Protein AF-A0A9D8JSX9-F1 (afdb_monomer)

Solvent-accessible surface area (backbone atoms only — not comparable to full-atom values): 6712 Å² total; per-residue (Å²): 133,57,77,68,58,56,52,52,52,51,54,50,52,52,52,51,51,53,53,50,45,54,71,74,67,62,65,82,77,79,77,83,77,74,74,68,56,70,78,40,79,50,54,94,74,78,43,66,44,26,52,59,56,54,50,50,51,52,51,49,52,50,52,52,49,51,54,48,68,38,55,77,72,73,56,98,63,78,84,48,71,64,39,44,52,52,52,51,51,53,50,50,52,46,54,50,32,23,71,75,60,34,78,91,43,15,71,75,50,58,98,110

Radius of gyration: 27.12 Å; Cα contacts (8 Å, |Δi|>4): 52; chains: 1; bounding box: 66×26×71 Å

Secondary structure (DSSP, 8-state):
--HHHHHHHHHHHHHHHHHHHHHHH---------PPPEEEEEETTTEEEEHHHHHHHHHHHHHHHHHHHHHTT--SS--SHHHHHHHHHHHHHHHHHHHHH-TTTGGGSTT-

Mean predicted aligned error: 13.58 Å

Foldseek 3Di:
DDPVVVVVVVVVVVVVCVVVCCVPVPDPPPPPPDDFDFPDPQPVHPDTDGPVNVVVVVVVVVVVVLVCVLPVDDDPDPPDPSVVVVVVVVVVQLVVLCVVVNPVCSVVPPPD

Sequence (112 aa):
MSSKQKIWLFVLLAVVATVLGRLFLNSPIAHVQLAAETVGNQIFGKWDITNSLIAAWCTMGLVLLIAFLAVRRMKLVPTSRLYGLVESLIGWLRDLAESMAGVKWGHTFLPL

pLDDT: mean 83.43, std 9.64, range [59.34, 97.44]

Structure (mmCIF, N/CA/C/O backbone):
data_AF-A0A9D8JSX9-F1
#
_entry.id   AF-A0A9D8JSX9-F1
#
loop_
_atom_site.group_PDB
_atom_site.id
_atom_site.type_symbol
_atom_site.label_atom_id
_atom_site.label_alt_id
_atom_site.label_comp_id
_atom_site.label_asym_id
_atom_site.label_entity_id
_atom_site.label_seq_id
_atom_site.pdbx_PDB_ins_code
_atom_site.Cartn_x
_atom_site.Cartn_y
_atom_site.Cartn_z
_atom_site.occupancy
_atom_site.B_iso_or_equiv
_atom_site.auth_seq_id
_atom_site.auth_comp_id
_atom_site.auth_asym_id
_atom_site.auth_atom_id
_atom_site.pdbx_PDB_model_num
ATOM 1 N N . MET A 1 1 ? -36.073 12.865 -47.237 1.00 59.47 1 MET A N 1
ATOM 2 C CA . MET A 1 1 ? -35.240 11.761 -46.709 1.00 59.47 1 MET A CA 1
ATOM 3 C C . MET A 1 1 ? -35.977 11.113 -45.546 1.00 59.47 1 MET A C 1
ATOM 5 O O . MET A 1 1 ? -36.326 11.820 -44.604 1.00 59.47 1 MET A O 1
ATOM 9 N N . SER A 1 2 ? -36.301 9.824 -45.663 1.00 74.88 2 SER A N 1
ATOM 10 C CA . SER A 1 2 ? -37.093 9.067 -44.679 1.00 74.88 2 SER A CA 1
ATOM 11 C C . SER A 1 2 ? -36.394 9.045 -43.315 1.00 74.88 2 SER A C 1
ATOM 13 O O . SER A 1 2 ? -35.166 8.983 -43.261 1.00 74.88 2 SER A O 1
ATOM 15 N N . SER A 1 3 ? -37.142 9.077 -42.206 1.00 73.56 3 SER A N 1
ATOM 16 C CA . SER A 1 3 ? -36.585 9.073 -40.839 1.00 73.56 3 SER A CA 1
ATOM 17 C C . SER A 1 3 ? -35.606 7.918 -40.596 1.00 73.56 3 SER A C 1
ATOM 19 O O . SER A 1 3 ? -34.626 8.084 -39.877 1.00 73.56 3 SER A O 1
ATOM 21 N N . LYS A 1 4 ? -35.794 6.782 -41.282 1.00 79.06 4 LYS A N 1
ATOM 22 C CA . LYS A 1 4 ? -34.871 5.638 -41.237 1.00 79.06 4 LYS A CA 1
ATOM 23 C C . LYS A 1 4 ? -33.506 5.949 -41.868 1.00 79.06 4 LYS A C 1
ATOM 25 O O . LYS A 1 4 ? -32.485 5.522 -41.348 1.00 79.06 4 LYS A O 1
ATOM 30 N N . GLN A 1 5 ? -33.462 6.736 -42.945 1.00 84.00 5 GLN A N 1
ATOM 31 C CA . GLN A 1 5 ? -32.216 7.107 -43.634 1.00 84.00 5 GLN A CA 1
ATOM 32 C C . GLN A 1 5 ? -31.354 8.066 -42.799 1.00 84.00 5 GLN A C 1
ATOM 34 O O . GLN A 1 5 ? -30.132 7.968 -42.823 1.00 84.00 5 GLN A O 1
ATOM 39 N N . LYS A 1 6 ? -31.978 8.956 -42.015 1.00 83.75 6 LYS A N 1
ATOM 40 C CA . LYS A 1 6 ? -31.258 9.857 -41.098 1.00 83.75 6 LYS A CA 1
ATOM 41 C C . LYS A 1 6 ? -30.570 9.090 -39.964 1.00 83.75 6 LYS A C 1
ATOM 43 O O . LYS A 1 6 ? -29.439 9.412 -39.621 1.00 83.75 6 LYS A O 1
ATOM 48 N N . ILE A 1 7 ? -31.226 8.054 -39.435 1.00 87.31 7 ILE A N 1
ATOM 49 C CA . ILE A 1 7 ? -30.663 7.187 -38.388 1.00 87.31 7 ILE A CA 1
ATOM 50 C C . ILE A 1 7 ? -29.433 6.443 -38.921 1.00 87.31 7 ILE A C 1
ATOM 52 O O . ILE A 1 7 ? -28.383 6.471 -38.288 1.00 87.31 7 ILE A O 1
ATOM 56 N N . TRP A 1 8 ? -29.520 5.855 -40.117 1.00 91.44 8 TRP A N 1
ATOM 57 C CA . TRP A 1 8 ? -28.384 5.154 -40.729 1.00 91.44 8 TRP A CA 1
ATOM 58 C C . TRP A 1 8 ? -27.199 6.070 -41.042 1.00 91.44 8 TRP A C 1
ATOM 60 O O . TRP A 1 8 ? -26.057 5.677 -40.821 1.00 91.44 8 TRP A O 1
ATOM 70 N N . LEU A 1 9 ? -27.452 7.304 -41.487 1.00 90.50 9 LEU A N 1
ATOM 71 C CA . LEU A 1 9 ? -26.391 8.293 -41.693 1.00 90.50 9 LEU A CA 1
ATOM 72 C C . LEU A 1 9 ? -25.695 8.677 -40.385 1.00 90.50 9 LEU A C 1
ATOM 74 O O . LEU A 1 9 ? -24.475 8.812 -40.364 1.00 90.50 9 LEU A O 1
ATOM 78 N N . PHE A 1 10 ? -26.447 8.810 -39.291 1.00 91.19 10 PHE A N 1
ATOM 79 C CA . PHE A 1 10 ? -25.875 9.130 -37.985 1.00 91.19 10 PHE A CA 1
ATOM 80 C C . PHE A 1 10 ? -25.018 7.981 -37.439 1.00 91.19 10 PHE A C 1
ATOM 82 O O . PHE A 1 10 ? -23.921 8.210 -36.936 1.00 91.19 10 PHE A O 1
ATOM 89 N N . VAL A 1 11 ? -25.482 6.738 -37.602 1.00 91.69 11 VAL A N 1
ATOM 90 C CA . VAL A 1 11 ? -24.717 5.535 -37.237 1.00 91.69 11 VAL A CA 1
ATOM 91 C C . VAL A 1 11 ? -23.426 5.450 -38.049 1.00 91.69 11 VAL A C 1
ATOM 93 O O . VAL A 1 11 ? -22.359 5.228 -37.484 1.00 91.69 11 VAL A O 1
ATOM 96 N N . LEU A 1 12 ? -23.496 5.685 -39.360 1.00 93.44 12 LEU A N 1
ATOM 97 C CA . LEU A 1 12 ? -22.324 5.642 -40.231 1.00 93.44 12 LEU A CA 1
ATOM 98 C C . LEU A 1 12 ? -21.314 6.736 -39.862 1.00 93.44 12 LEU A C 1
ATOM 100 O O . LEU A 1 12 ? -20.120 6.463 -39.771 1.00 93.44 12 LEU A O 1
ATOM 104 N N . LEU A 1 13 ? -21.788 7.944 -39.556 1.00 92.56 13 LEU A N 1
ATOM 105 C CA . LEU A 1 13 ? -20.944 9.045 -39.096 1.00 92.56 13 LEU A CA 1
ATOM 106 C C . LEU A 1 13 ? -20.278 8.740 -37.744 1.00 92.56 13 LEU A C 1
ATOM 108 O O . LEU A 1 13 ? -19.090 9.009 -37.582 1.00 92.56 13 LEU A O 1
ATOM 112 N N . ALA A 1 14 ? -20.994 8.118 -36.803 1.00 89.19 14 ALA A N 1
ATOM 113 C CA . ALA A 1 14 ? -20.429 7.689 -35.523 1.00 89.19 14 ALA A CA 1
ATOM 114 C C . ALA A 1 14 ? -19.358 6.593 -35.694 1.00 89.19 14 ALA A C 1
ATOM 116 O O . ALA A 1 14 ? -18.305 6.635 -35.053 1.00 89.19 14 ALA A O 1
ATOM 117 N N . VAL A 1 15 ? -19.578 5.632 -36.597 1.00 92.88 15 VAL A N 1
ATOM 118 C CA . VAL A 1 15 ? -18.590 4.585 -36.912 1.00 92.88 15 VAL A CA 1
ATOM 119 C C . VAL A 1 15 ? -17.347 5.197 -37.558 1.00 92.88 15 VAL A C 1
ATOM 121 O O . VAL A 1 15 ? -16.231 4.917 -37.133 1.00 92.88 15 VAL A O 1
ATOM 124 N N . VAL A 1 16 ? -17.514 6.104 -38.521 1.00 91.75 16 VAL A N 1
ATOM 125 C CA . VAL A 1 16 ? -16.382 6.792 -39.160 1.00 91.75 16 VAL A CA 1
ATOM 126 C C . VAL A 1 16 ? -15.607 7.639 -38.146 1.00 91.75 16 VAL A C 1
ATOM 128 O O . VAL 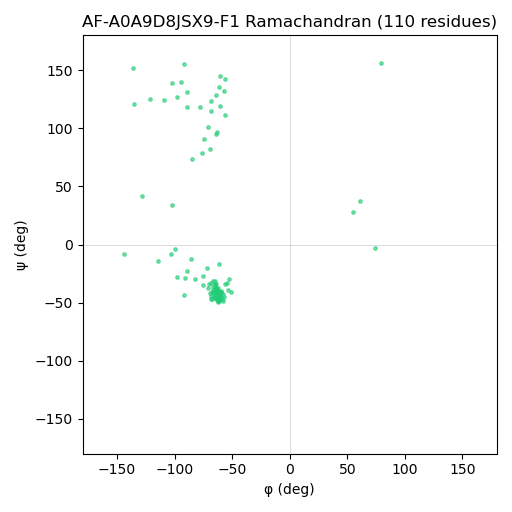A 1 16 ? -14.379 7.577 -38.116 1.00 91.75 16 VAL A O 1
ATOM 131 N N . ALA A 1 17 ? -16.298 8.361 -37.261 1.00 88.38 17 ALA A N 1
ATOM 132 C CA . ALA A 1 17 ? -15.666 9.165 -36.217 1.00 88.38 17 ALA A CA 1
ATOM 133 C C . ALA A 1 17 ? -14.856 8.314 -35.222 1.00 88.38 17 ALA A C 1
ATOM 135 O O . ALA A 1 17 ? -13.755 8.701 -34.838 1.00 88.38 17 ALA A O 1
ATOM 136 N N . THR A 1 18 ? -15.354 7.136 -34.832 1.00 84.69 18 THR A N 1
ATOM 137 C CA . THR A 1 18 ? -14.628 6.234 -33.917 1.00 84.69 18 THR A CA 1
ATOM 138 C C . THR A 1 18 ? -13.414 5.577 -34.575 1.00 84.69 18 THR A C 1
ATOM 140 O O . THR A 1 18 ? -12.370 5.452 -33.934 1.00 84.69 18 THR A O 1
ATOM 143 N N . VAL A 1 19 ? -13.508 5.203 -35.853 1.00 87.69 19 VAL A N 1
ATOM 144 C CA . VAL A 1 19 ? -12.382 4.638 -36.614 1.00 87.69 19 VAL A CA 1
ATOM 145 C C . VAL A 1 19 ? -11.303 5.696 -36.853 1.00 87.69 19 VAL A C 1
ATOM 147 O O . VAL A 1 19 ? -10.134 5.444 -36.572 1.00 87.69 19 VAL A O 1
ATOM 150 N N . LEU A 1 20 ? -11.684 6.900 -37.289 1.00 86.75 20 LEU A N 1
ATOM 151 C CA . LEU A 1 20 ? -10.748 8.014 -37.468 1.00 86.75 20 LEU A CA 1
ATOM 152 C C . LEU A 1 20 ? -10.125 8.449 -36.138 1.00 86.75 20 LEU A C 1
ATOM 154 O O . LEU A 1 20 ? -8.916 8.652 -36.068 1.00 86.75 20 LEU A O 1
ATOM 158 N N . GLY A 1 21 ? -10.916 8.513 -35.064 1.00 84.56 21 GLY A N 1
ATOM 159 C CA . GLY A 1 21 ? -10.414 8.806 -33.723 1.00 84.56 21 GLY A CA 1
ATOM 160 C C . GLY A 1 21 ? -9.348 7.805 -33.279 1.00 84.56 21 GLY A C 1
ATOM 161 O O . GLY A 1 21 ? -8.302 8.207 -32.786 1.00 84.56 21 GLY A O 1
ATOM 162 N N . ARG A 1 22 ? -9.547 6.506 -33.532 1.00 81.56 22 ARG A N 1
ATOM 163 C CA . ARG A 1 22 ? -8.530 5.483 -33.236 1.00 81.56 22 ARG A CA 1
ATOM 164 C C . ARG A 1 22 ? -7.276 5.601 -34.102 1.00 81.56 22 ARG A C 1
ATOM 166 O O . ARG A 1 22 ? -6.204 5.266 -33.622 1.00 81.56 22 ARG A O 1
ATOM 173 N N . LEU A 1 23 ? -7.383 6.060 -35.345 1.00 80.62 23 LEU A N 1
ATOM 174 C CA . LEU A 1 23 ? -6.221 6.205 -36.229 1.00 80.62 23 LEU A CA 1
ATOM 175 C C . LEU A 1 23 ? -5.350 7.417 -35.866 1.00 80.62 23 LEU A C 1
ATOM 177 O O . LEU A 1 23 ? -4.133 7.334 -35.988 1.00 80.62 23 LEU A O 1
ATOM 181 N N . PHE A 1 24 ? -5.952 8.515 -35.396 1.00 79.25 24 PHE A N 1
ATOM 182 C CA . PHE A 1 24 ? -5.227 9.753 -35.079 1.00 79.25 24 PHE A CA 1
ATOM 183 C C . PHE A 1 24 ? -4.886 9.932 -33.592 1.00 79.25 24 PHE A C 1
ATOM 185 O O . PHE A 1 24 ? -3.904 10.598 -33.279 1.00 79.25 24 PHE A O 1
ATOM 192 N N . LEU A 1 25 ? -5.670 9.359 -32.671 1.00 76.06 25 LEU A N 1
ATOM 193 C CA . LEU A 1 25 ? -5.479 9.529 -31.220 1.00 76.06 25 LEU A CA 1
ATOM 194 C C . LEU A 1 25 ? -4.763 8.350 -30.555 1.00 76.06 25 LEU A C 1
ATOM 196 O O . LEU A 1 25 ? -4.487 8.404 -29.357 1.00 76.06 25 LEU A O 1
ATOM 200 N N . ASN A 1 26 ? -4.461 7.282 -31.299 1.00 68.25 26 ASN A N 1
ATOM 201 C CA . ASN A 1 26 ? -3.651 6.185 -30.781 1.00 68.25 26 ASN A CA 1
ATOM 202 C C . ASN A 1 26 ? -2.179 6.613 -30.754 1.00 68.25 26 ASN A C 1
ATOM 204 O O . ASN A 1 26 ? -1.396 6.292 -31.645 1.00 68.25 26 ASN A O 1
ATOM 208 N N . SER A 1 27 ? -1.825 7.402 -29.739 1.00 75.38 27 SER A N 1
ATOM 209 C CA . SER A 1 27 ? -0.434 7.703 -29.423 1.00 75.38 27 SER A CA 1
ATOM 210 C C . SER A 1 27 ? 0.250 6.403 -29.011 1.00 75.38 27 SER A C 1
ATOM 212 O O . SER A 1 27 ? -0.255 5.738 -28.101 1.00 75.38 27 SER A O 1
ATOM 214 N N . PRO A 1 28 ? 1.411 6.048 -29.594 1.00 72.69 28 PRO A N 1
ATOM 215 C CA . PRO A 1 28 ? 2.258 5.019 -29.021 1.00 72.69 28 PRO A CA 1
ATOM 216 C C . PRO A 1 28 ? 2.560 5.455 -27.591 1.00 72.69 28 PRO A C 1
ATOM 218 O O . PRO A 1 28 ? 3.203 6.48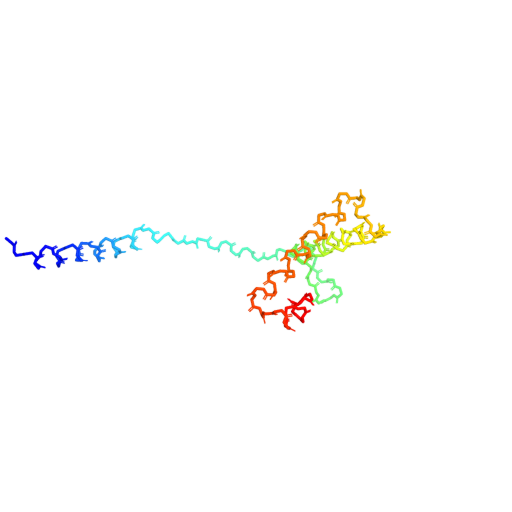2 -27.365 1.00 72.69 28 PRO A O 1
ATOM 221 N N . ILE A 1 29 ? 2.020 4.735 -26.613 1.00 68.81 29 ILE A N 1
ATOM 222 C CA . ILE A 1 29 ? 2.384 4.962 -25.224 1.00 68.81 29 ILE A CA 1
ATOM 223 C C . ILE A 1 29 ? 3.810 4.432 -25.142 1.00 68.81 29 ILE A C 1
ATOM 225 O O . ILE A 1 29 ? 4.031 3.225 -25.152 1.00 68.81 29 ILE A O 1
ATOM 229 N N . ALA A 1 30 ? 4.794 5.329 -25.173 1.00 66.69 30 ALA A N 1
ATOM 230 C CA . ALA A 1 30 ? 6.180 4.953 -24.975 1.00 66.69 30 ALA A CA 1
ATOM 231 C C . ALA A 1 30 ? 6.304 4.410 -23.548 1.00 66.69 30 ALA A C 1
ATOM 233 O O . ALA A 1 30 ? 6.415 5.159 -22.578 1.00 66.69 30 ALA A O 1
ATOM 234 N N . HIS A 1 31 ? 6.211 3.092 -23.407 1.00 59.34 31 HIS A N 1
ATOM 235 C CA . HIS A 1 31 ? 6.454 2.417 -22.148 1.00 59.34 31 HIS A CA 1
ATOM 236 C C . HIS A 1 31 ? 7.967 2.431 -21.936 1.00 59.34 31 HIS A C 1
ATOM 238 O O . HIS A 1 31 ? 8.679 1.552 -22.415 1.00 59.34 31 HIS A O 1
ATOM 244 N N . VAL A 1 32 ? 8.475 3.471 -21.271 1.00 60.59 32 VAL A N 1
ATOM 245 C CA . VAL A 1 32 ? 9.873 3.534 -20.832 1.00 60.59 32 VAL A CA 1
ATOM 246 C C . VAL A 1 32 ? 10.049 2.495 -19.724 1.00 60.59 32 VAL A C 1
ATOM 248 O O . VAL A 1 32 ? 9.939 2.785 -18.537 1.00 60.59 32 VAL A O 1
ATOM 251 N N . GLN A 1 33 ? 10.249 1.243 -20.128 1.00 61.66 33 GLN A N 1
ATOM 252 C CA . GLN A 1 33 ? 10.618 0.142 -19.250 1.00 61.66 33 GLN A CA 1
ATOM 253 C C . GLN A 1 33 ? 12.139 0.161 -19.095 1.00 61.66 33 GLN A C 1
ATOM 255 O O . GLN A 1 33 ? 12.854 -0.641 -19.689 1.00 61.66 33 GLN A O 1
ATOM 260 N N . LEU A 1 34 ? 12.647 1.132 -18.334 1.00 71.94 34 LEU A N 1
ATOM 261 C CA . LEU A 1 34 ? 14.031 1.083 -17.876 1.00 71.94 34 LEU A CA 1
ATOM 262 C C . LEU A 1 34 ? 14.128 -0.063 -16.867 1.00 71.94 34 LEU A C 1
ATOM 264 O O . LEU A 1 34 ? 13.477 -0.034 -15.821 1.00 71.94 34 LEU A O 1
ATOM 268 N N . ALA A 1 35 ? 14.897 -1.097 -17.212 1.00 69.81 35 ALA A N 1
ATOM 269 C CA . ALA A 1 35 ? 15.224 -2.160 -16.275 1.00 69.81 35 ALA A CA 1
ATOM 270 C C . ALA A 1 35 ? 15.888 -1.548 -15.033 1.00 69.81 35 ALA A C 1
ATOM 272 O O . ALA A 1 35 ? 16.647 -0.585 -15.138 1.00 69.81 35 ALA A O 1
ATOM 273 N N . ALA A 1 36 ? 15.579 -2.092 -13.856 1.00 73.81 36 ALA A N 1
ATOM 274 C CA . ALA A 1 36 ? 16.130 -1.584 -12.611 1.00 73.81 36 ALA A CA 1
ATOM 275 C C . ALA A 1 36 ? 17.660 -1.691 -12.632 1.00 73.81 36 ALA A C 1
ATOM 277 O O . ALA A 1 36 ? 18.205 -2.789 -12.735 1.00 73.81 36 ALA A O 1
ATOM 278 N N . GLU A 1 37 ? 18.339 -0.550 -12.528 1.00 77.12 37 GLU A N 1
ATOM 279 C CA . GLU A 1 37 ? 19.798 -0.502 -12.512 1.00 77.12 37 GLU A CA 1
ATOM 280 C C . GLU A 1 37 ? 20.348 -1.268 -11.303 1.00 77.12 37 GLU A C 1
ATOM 282 O O . GLU A 1 37 ? 19.841 -1.156 -10.177 1.00 77.12 37 GLU A O 1
ATOM 287 N N . THR A 1 38 ? 21.385 -2.064 -11.550 1.00 78.62 38 THR A N 1
ATOM 288 C CA . THR A 1 38 ? 22.129 -2.800 -10.530 1.00 78.62 38 THR A CA 1
ATOM 289 C C . THR A 1 38 ? 23.085 -1.843 -9.822 1.00 78.62 38 THR A C 1
ATOM 291 O O . THR A 1 38 ? 23.972 -1.265 -10.445 1.00 78.62 38 THR A O 1
ATOM 294 N N . VAL A 1 39 ? 22.903 -1.668 -8.514 1.00 76.75 39 VAL A N 1
ATOM 295 C CA . VAL A 1 39 ? 23.729 -0.787 -7.665 1.00 76.75 39 VAL A CA 1
ATOM 296 C C . VAL A 1 39 ? 24.905 -1.549 -7.065 1.00 76.75 39 VAL A C 1
ATOM 298 O O . VAL A 1 39 ? 25.952 -0.970 -6.789 1.00 76.75 39 VAL A O 1
ATOM 301 N N . GLY A 1 40 ? 24.736 -2.855 -6.855 1.00 72.69 40 GLY A N 1
ATOM 302 C CA . GLY A 1 40 ? 25.771 -3.745 -6.350 1.00 72.69 40 GLY A CA 1
ATOM 303 C C . GLY A 1 40 ? 25.790 -5.031 -7.158 1.00 72.69 40 GLY A C 1
ATOM 304 O O . GLY A 1 40 ? 24.785 -5.742 -7.197 1.00 72.69 40 GLY A O 1
ATOM 305 N N . ASN A 1 41 ? 26.934 -5.320 -7.775 1.00 67.38 41 ASN A N 1
ATOM 306 C CA . ASN A 1 41 ? 27.141 -6.538 -8.548 1.00 67.38 41 ASN A CA 1
ATOM 307 C C . ASN A 1 41 ? 27.782 -7.608 -7.659 1.00 67.38 41 ASN A C 1
ATOM 309 O O . ASN A 1 41 ? 28.696 -7.311 -6.888 1.00 67.38 41 ASN A O 1
ATOM 313 N N . GLN A 1 42 ? 27.338 -8.857 -7.810 1.00 66.56 42 GLN A N 1
ATOM 314 C CA . GLN A 1 42 ? 27.979 -10.041 -7.217 1.00 66.56 42 GLN A CA 1
ATOM 315 C C . GLN A 1 42 ? 28.060 -10.067 -5.679 1.00 66.56 42 GLN A C 1
ATOM 317 O O . GLN A 1 42 ? 29.014 -10.599 -5.101 1.00 66.56 42 GLN A O 1
ATOM 322 N N . ILE A 1 43 ? 27.033 -9.583 -4.982 1.00 63.47 43 ILE A N 1
ATOM 323 C CA . ILE A 1 43 ? 26.947 -9.784 -3.531 1.00 63.47 43 ILE A CA 1
ATOM 324 C C . ILE A 1 43 ? 26.692 -11.286 -3.292 1.00 63.47 43 ILE A C 1
ATOM 326 O O . ILE A 1 43 ? 25.796 -11.886 -3.886 1.00 63.47 43 ILE A O 1
ATOM 330 N N . PHE A 1 44 ? 27.567 -11.934 -2.512 1.00 64.25 44 PHE A N 1
ATOM 331 C CA . PHE A 1 44 ? 27.654 -13.403 -2.381 1.00 64.25 44 PHE A CA 1
ATOM 332 C C . PHE A 1 44 ? 27.837 -14.168 -3.714 1.00 64.25 44 PHE A C 1
ATOM 334 O O . PHE A 1 44 ? 27.437 -15.325 -3.8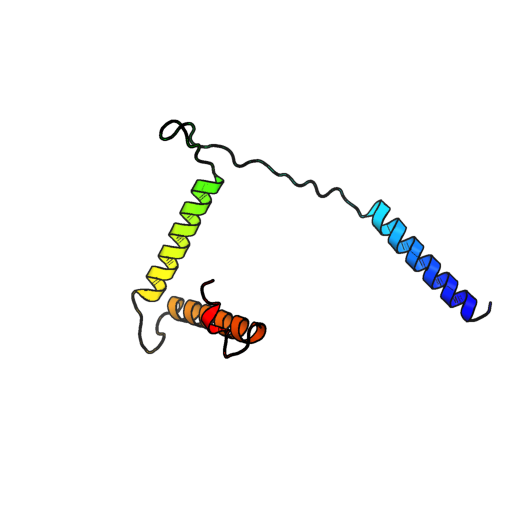40 1.00 64.25 44 PHE A O 1
ATOM 341 N N . GLY A 1 45 ? 28.444 -13.536 -4.726 1.00 67.69 45 GLY A N 1
ATOM 342 C CA . GLY A 1 45 ? 28.866 -14.178 -5.978 1.00 67.69 45 GLY A CA 1
ATOM 343 C C . GLY A 1 45 ? 27.756 -14.543 -6.973 1.00 67.69 45 GLY A C 1
ATOM 344 O O . GLY A 1 45 ? 28.077 -15.043 -8.049 1.00 67.69 45 GLY A O 1
ATOM 345 N N . LYS A 1 46 ? 26.470 -14.322 -6.651 1.00 72.75 46 LYS A N 1
ATOM 346 C CA . LYS A 1 46 ? 25.334 -14.702 -7.522 1.00 72.75 46 LYS A CA 1
ATOM 347 C C . LYS A 1 46 ? 24.138 -13.743 -7.526 1.00 72.75 46 LYS A C 1
ATOM 349 O O . LYS A 1 46 ? 23.215 -13.985 -8.298 1.00 72.75 46 LYS A O 1
ATOM 354 N N . TRP A 1 47 ? 24.093 -12.735 -6.656 1.00 77.81 47 TRP A N 1
ATOM 355 C CA . TRP A 1 47 ? 22.927 -11.857 -6.516 1.00 77.81 47 TRP A CA 1
ATOM 356 C C . TRP A 1 47 ? 23.296 -10.400 -6.779 1.00 77.81 47 TRP A C 1
ATOM 358 O O . TRP A 1 47 ? 24.183 -9.847 -6.124 1.00 77.81 47 TRP A O 1
ATOM 368 N N . ASP A 1 48 ? 22.568 -9.788 -7.710 1.00 83.50 48 ASP A N 1
ATOM 369 C CA . ASP A 1 48 ? 22.679 -8.368 -8.017 1.00 83.50 48 ASP A CA 1
ATOM 370 C C . ASP A 1 48 ? 21.573 -7.604 -7.289 1.00 83.50 48 ASP A C 1
ATOM 372 O O . ASP A 1 48 ? 20.386 -7.931 -7.383 1.00 83.50 48 ASP A O 1
ATOM 376 N N . ILE A 1 49 ? 21.967 -6.581 -6.534 1.00 83.81 49 ILE A N 1
ATOM 377 C CA . ILE A 1 49 ? 21.021 -5.709 -5.840 1.00 83.81 49 ILE A CA 1
ATOM 378 C C . ILE A 1 49 ? 20.661 -4.564 -6.776 1.00 83.81 49 ILE A C 1
ATOM 380 O O . ILE A 1 49 ? 21.511 -3.757 -7.157 1.00 83.81 49 ILE A O 1
ATOM 384 N N . THR A 1 50 ? 19.380 -4.480 -7.124 1.00 87.94 50 THR A N 1
ATOM 385 C CA . THR A 1 50 ? 18.838 -3.400 -7.948 1.00 87.94 50 THR A CA 1
ATOM 386 C C . THR A 1 50 ? 18.320 -2.249 -7.091 1.00 87.94 50 THR A C 1
ATOM 388 O O . THR A 1 50 ? 17.907 -2.439 -5.943 1.00 87.94 50 THR A O 1
ATOM 391 N N . ASN A 1 51 ? 18.272 -1.048 -7.668 1.00 87.56 51 ASN A N 1
ATOM 392 C CA . ASN A 1 51 ? 17.635 0.120 -7.049 1.00 87.56 51 ASN A CA 1
ATOM 393 C C . ASN A 1 51 ? 16.203 -0.183 -6.576 1.00 87.56 51 ASN A C 1
ATOM 395 O O . ASN A 1 51 ? 15.803 0.206 -5.478 1.00 87.56 51 ASN A O 1
ATOM 399 N N . SER A 1 52 ? 15.440 -0.934 -7.374 1.00 88.56 52 SER A N 1
ATOM 400 C CA . SER A 1 52 ? 14.076 -1.341 -7.028 1.00 88.56 52 SER A CA 1
ATOM 401 C C . SER A 1 52 ? 14.021 -2.272 -5.815 1.00 88.56 52 SER A C 1
ATOM 403 O O . SER A 1 52 ? 13.085 -2.163 -5.027 1.00 88.56 52 SER A O 1
ATOM 405 N N . LEU A 1 53 ? 15.016 -3.147 -5.622 1.00 89.94 53 LEU A N 1
ATOM 406 C CA . LEU A 1 53 ? 15.091 -4.022 -4.447 1.00 89.94 53 LEU A CA 1
ATOM 407 C C . LEU A 1 53 ? 15.357 -3.216 -3.168 1.00 89.94 53 LEU A C 1
ATOM 409 O O . LEU A 1 53 ? 14.684 -3.420 -2.159 1.00 89.94 53 LEU A O 1
ATOM 413 N N . ILE A 1 54 ? 16.286 -2.258 -3.231 1.00 89.62 54 ILE A N 1
ATOM 414 C CA . ILE A 1 54 ? 16.575 -1.350 -2.111 1.00 89.62 54 ILE A CA 1
ATOM 415 C C . ILE A 1 54 ? 15.335 -0.518 -1.778 1.00 89.62 54 ILE A C 1
ATOM 417 O O . ILE A 1 54 ? 14.939 -0.445 -0.616 1.00 89.62 54 ILE A O 1
ATOM 421 N N . ALA A 1 55 ? 14.686 0.059 -2.794 1.00 91.31 55 ALA A N 1
ATOM 422 C CA . ALA A 1 55 ? 13.451 0.812 -2.615 1.00 91.31 55 ALA A CA 1
ATOM 423 C C . ALA A 1 55 ? 12.364 -0.047 -1.951 1.00 91.31 55 ALA A C 1
ATOM 425 O O . ALA A 1 55 ? 11.751 0.399 -0.984 1.00 91.31 55 ALA A O 1
ATOM 426 N N . ALA A 1 56 ? 12.182 -1.297 -2.392 1.00 93.56 56 ALA A N 1
ATOM 427 C CA . ALA A 1 56 ? 11.226 -2.222 -1.791 1.00 93.56 56 ALA A CA 1
ATOM 428 C C . ALA A 1 56 ? 11.532 -2.497 -0.308 1.00 93.56 56 ALA A C 1
ATOM 430 O O . ALA A 1 56 ? 10.616 -2.486 0.514 1.00 93.56 56 ALA A O 1
ATOM 431 N N . TRP A 1 57 ? 12.801 -2.685 0.067 1.00 95.31 57 TRP A N 1
ATOM 432 C CA . TRP A 1 57 ? 13.194 -2.852 1.471 1.00 95.31 57 TRP A CA 1
ATOM 433 C C . TRP A 1 57 ? 12.977 -1.591 2.304 1.00 95.31 57 TRP A C 1
ATOM 435 O O . TRP A 1 57 ? 12.480 -1.686 3.426 1.00 95.31 57 TRP A O 1
ATOM 445 N N . CYS A 1 58 ? 13.286 -0.410 1.766 1.00 95.94 58 CYS A N 1
ATOM 446 C CA . CYS A 1 58 ? 13.005 0.859 2.434 1.00 95.94 58 CYS A CA 1
ATOM 447 C C . CYS A 1 58 ? 11.500 1.053 2.654 1.00 95.94 58 CYS A C 1
ATOM 449 O O . CYS A 1 58 ? 11.082 1.397 3.760 1.00 95.94 58 CYS A O 1
ATOM 451 N N . THR A 1 59 ? 10.677 0.783 1.637 1.00 96.69 59 THR A N 1
ATOM 452 C CA . THR A 1 59 ? 9.215 0.835 1.747 1.00 96.69 59 THR A CA 1
ATOM 453 C C . THR A 1 59 ? 8.705 -0.169 2.776 1.00 96.69 59 THR A C 1
ATOM 455 O O . THR A 1 59 ? 7.918 0.207 3.642 1.00 96.69 59 THR A O 1
ATOM 458 N N . MET A 1 60 ? 9.190 -1.414 2.745 1.00 96.56 60 MET A N 1
ATOM 459 C CA . MET A 1 60 ? 8.831 -2.441 3.725 1.00 96.56 60 MET A CA 1
ATOM 460 C C . MET A 1 60 ? 9.175 -1.990 5.151 1.00 96.56 60 MET A C 1
ATOM 462 O O . MET A 1 60 ? 8.329 -2.040 6.042 1.00 96.56 60 MET A O 1
ATOM 466 N N . GLY A 1 61 ? 10.392 -1.482 5.364 1.00 97.44 61 GLY A N 1
ATOM 467 C CA . GLY A 1 61 ? 10.833 -0.964 6.658 1.00 97.44 61 GLY A CA 1
ATOM 468 C C . GLY A 1 61 ? 9.971 0.198 7.154 1.00 97.44 61 GLY A C 1
ATOM 469 O O . GLY A 1 61 ? 9.589 0.224 8.322 1.00 97.44 61 GLY A O 1
ATOM 470 N N . LEU A 1 62 ? 9.604 1.127 6.267 1.00 96.12 62 LEU A N 1
ATOM 471 C CA . LEU A 1 62 ? 8.730 2.252 6.598 1.00 96.12 62 LEU A CA 1
ATOM 472 C C . LEU A 1 62 ? 7.323 1.789 7.001 1.00 96.12 62 LEU A C 1
ATOM 474 O O . LEU A 1 62 ? 6.793 2.259 8.007 1.00 96.12 62 LEU A O 1
ATOM 478 N N . VAL A 1 63 ? 6.728 0.857 6.252 1.00 94.06 63 VAL A N 1
ATOM 479 C CA . VAL A 1 63 ? 5.400 0.305 6.562 1.00 94.06 63 VAL A CA 1
ATOM 480 C C . VAL A 1 63 ? 5.416 -0.401 7.917 1.00 94.06 63 VAL A C 1
ATOM 482 O O . VAL A 1 63 ? 4.559 -0.128 8.759 1.00 94.06 63 VAL A O 1
ATOM 485 N N . LEU A 1 64 ? 6.423 -1.243 8.170 1.00 95.12 64 LEU A N 1
ATOM 486 C CA . LEU A 1 64 ? 6.589 -1.930 9.453 1.00 95.12 64 LEU A CA 1
ATOM 487 C C . LEU A 1 64 ? 6.785 -0.945 10.610 1.00 95.12 64 LEU A C 1
ATOM 489 O O . LEU A 1 64 ? 6.192 -1.123 11.673 1.00 95.12 64 LEU A O 1
ATOM 493 N N . LEU A 1 65 ? 7.566 0.120 10.406 1.00 95.00 65 LEU A N 1
ATOM 494 C CA . LEU A 1 65 ? 7.761 1.175 11.398 1.00 95.00 65 LEU A CA 1
ATOM 495 C C . LEU A 1 65 ? 6.435 1.869 11.733 1.00 95.00 65 LEU A C 1
ATOM 497 O O . LEU A 1 65 ? 6.109 2.027 12.907 1.00 95.00 65 LEU A O 1
ATOM 501 N N . ILE A 1 66 ? 5.657 2.270 10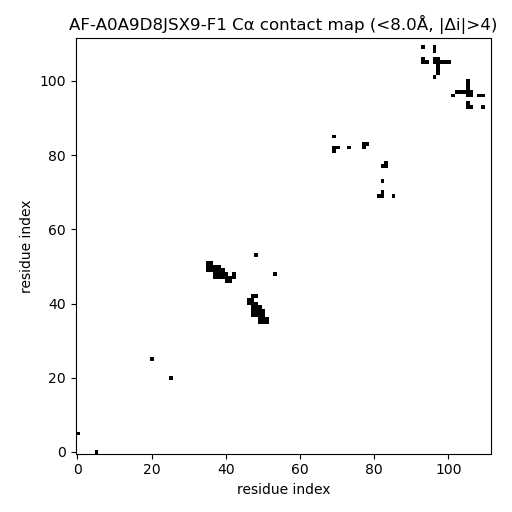.724 1.00 91.00 66 ILE A N 1
ATOM 502 C CA . ILE A 1 66 ? 4.363 2.935 10.925 1.00 91.00 66 ILE A CA 1
ATOM 503 C C . ILE A 1 66 ? 3.394 2.005 11.661 1.00 91.00 66 ILE A C 1
ATOM 505 O O . ILE A 1 66 ? 2.789 2.423 12.650 1.00 91.00 66 ILE A O 1
ATOM 509 N N . ALA A 1 67 ? 3.293 0.745 11.231 1.00 89.94 67 ALA A N 1
ATOM 510 C CA . ALA A 1 67 ? 2.455 -0.258 11.881 1.00 89.94 67 ALA A CA 1
ATOM 511 C C . ALA A 1 67 ? 2.860 -0.455 13.351 1.00 89.94 67 ALA A C 1
ATOM 513 O O . ALA A 1 67 ? 2.021 -0.386 14.250 1.00 89.94 67 ALA A O 1
ATOM 514 N N . PHE A 1 68 ? 4.159 -0.595 13.625 1.00 92.31 68 PHE A N 1
ATOM 515 C CA . PHE A 1 68 ? 4.677 -0.712 14.985 1.00 92.31 68 PHE A CA 1
ATOM 516 C C . PHE A 1 68 ? 4.362 0.528 15.835 1.00 92.31 68 PHE A C 1
ATOM 518 O O . PHE A 1 68 ? 3.899 0.412 16.971 1.00 92.31 68 PHE A O 1
ATOM 525 N N . LEU A 1 69 ? 4.562 1.732 15.292 1.00 90.88 69 LEU A N 1
ATOM 526 C CA . LEU A 1 69 ? 4.272 2.988 15.987 1.00 90.88 69 LEU A CA 1
ATOM 527 C C . LEU A 1 69 ? 2.779 3.166 16.293 1.00 90.88 69 LEU A C 1
ATOM 529 O O . LEU A 1 69 ? 2.455 3.736 17.340 1.00 90.88 69 LEU A O 1
ATOM 533 N N . ALA A 1 70 ? 1.893 2.673 15.424 1.00 87.25 70 ALA A N 1
ATOM 534 C CA . ALA A 1 70 ? 0.449 2.686 15.634 1.00 87.25 70 ALA A CA 1
ATOM 535 C C . ALA A 1 70 ? 0.021 1.724 16.757 1.00 87.25 70 ALA A C 1
ATOM 537 O O . ALA A 1 70 ? -0.788 2.095 17.607 1.00 87.25 70 ALA A O 1
ATOM 538 N N . VAL A 1 71 ? 0.612 0.526 16.812 1.00 87.44 71 VAL A N 1
ATOM 539 C CA . VAL A 1 71 ? 0.240 -0.543 17.759 1.00 87.44 71 VAL A CA 1
ATOM 540 C C . VAL A 1 71 ? 0.887 -0.367 19.144 1.00 87.44 71 VAL A C 1
ATOM 542 O O . VAL A 1 71 ? 0.286 -0.714 20.160 1.00 87.44 71 VAL A O 1
ATOM 545 N N . ARG A 1 72 ? 2.084 0.237 19.248 1.00 86.38 72 ARG A N 1
ATOM 546 C CA . ARG A 1 72 ? 2.861 0.280 20.512 1.00 86.38 72 ARG A CA 1
ATOM 547 C C . ARG A 1 72 ? 2.178 0.998 21.691 1.00 86.38 72 ARG A C 1
ATOM 549 O O . ARG A 1 72 ? 2.655 0.905 22.819 1.00 86.38 72 ARG A O 1
ATOM 556 N N . ARG A 1 73 ? 1.136 1.802 21.44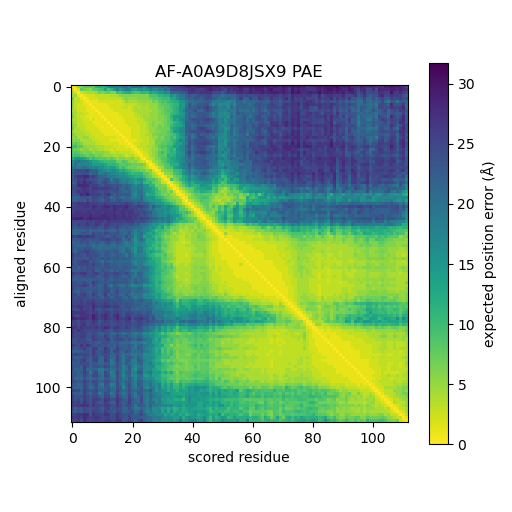6 1.00 82.81 73 ARG A N 1
ATOM 557 C CA . ARG A 1 73 ? 0.377 2.547 22.473 1.00 82.81 73 ARG A CA 1
ATOM 558 C C . ARG A 1 73 ? -1.133 2.297 22.351 1.00 82.81 73 ARG A C 1
ATOM 560 O O . ARG A 1 73 ? -1.910 3.244 22.472 1.00 82.81 73 ARG A O 1
ATOM 567 N N . MET A 1 74 ? -1.544 1.055 22.100 1.00 79.81 74 MET A N 1
ATOM 568 C CA . MET A 1 74 ? -2.963 0.692 22.073 1.00 79.81 74 MET A CA 1
ATOM 569 C C . MET A 1 74 ? -3.656 1.032 23.397 1.00 79.81 74 MET A C 1
ATOM 571 O O . MET A 1 74 ? -3.158 0.744 24.486 1.00 79.81 74 MET A O 1
ATOM 575 N N . LYS A 1 75 ? -4.815 1.676 23.285 1.00 80.50 75 LYS A N 1
ATOM 576 C CA . LYS A 1 75 ? -5.726 2.003 24.383 1.00 80.50 75 LYS A CA 1
ATOM 577 C C . LYS A 1 75 ? -7.141 1.688 23.916 1.00 80.50 75 LYS A C 1
ATOM 579 O O . LYS A 1 75 ? -7.421 1.818 22.730 1.00 80.50 75 LYS A O 1
ATOM 584 N N . LEU A 1 76 ? -8.033 1.353 24.851 1.00 81.06 76 LEU A N 1
ATOM 585 C CA . LEU A 1 76 ? -9.451 1.099 24.551 1.00 81.06 76 LEU A CA 1
ATOM 586 C C . LEU A 1 76 ? -10.124 2.280 23.838 1.00 81.06 76 LEU A C 1
ATOM 588 O O . LEU A 1 76 ? -10.977 2.076 22.984 1.00 81.06 76 LEU A O 1
ATOM 592 N N . VAL A 1 77 ? -9.722 3.510 24.172 1.00 78.88 77 VAL A N 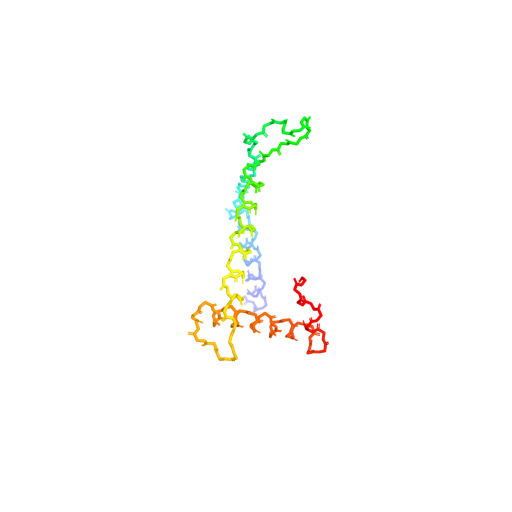1
ATOM 593 C CA . VAL A 1 77 ? -10.189 4.722 23.495 1.00 78.88 77 VAL A CA 1
ATOM 594 C C . VAL A 1 77 ? -9.046 5.303 22.656 1.00 78.88 77 VAL A C 1
ATOM 596 O O . VAL A 1 77 ? -7.980 5.594 23.219 1.00 78.88 77 VAL A O 1
ATOM 599 N N . PRO A 1 78 ? -9.244 5.519 21.340 1.00 72.94 78 PRO A N 1
ATOM 600 C CA . PRO A 1 78 ? -8.234 6.089 20.454 1.00 72.94 78 PRO A CA 1
ATOM 601 C C . PRO A 1 78 ? -7.887 7.521 20.886 1.00 72.94 78 PRO A C 1
ATOM 603 O O . PRO A 1 78 ? -8.576 8.474 20.547 1.00 72.94 78 PRO A O 1
ATOM 606 N N . THR A 1 79 ? -6.811 7.698 21.658 1.00 76.44 79 THR A N 1
ATOM 607 C CA . THR A 1 79 ? -6.363 9.041 22.085 1.00 76.44 79 THR A CA 1
ATOM 608 C C . THR A 1 79 ? -5.381 9.669 21.090 1.00 76.44 79 THR A C 1
ATOM 610 O O . THR A 1 79 ? -5.199 10.883 21.071 1.00 76.44 79 THR A O 1
ATOM 613 N N . SER A 1 80 ? -4.698 8.856 20.276 1.00 81.94 80 SER A N 1
ATOM 614 C CA . SER A 1 80 ? -3.665 9.322 19.348 1.00 81.94 80 SER A CA 1
ATOM 615 C C . SER A 1 80 ? -4.192 9.401 17.914 1.00 81.94 80 SER A C 1
ATOM 617 O O . SER A 1 80 ? -4.896 8.513 17.437 1.00 81.94 80 SER A O 1
ATOM 619 N N .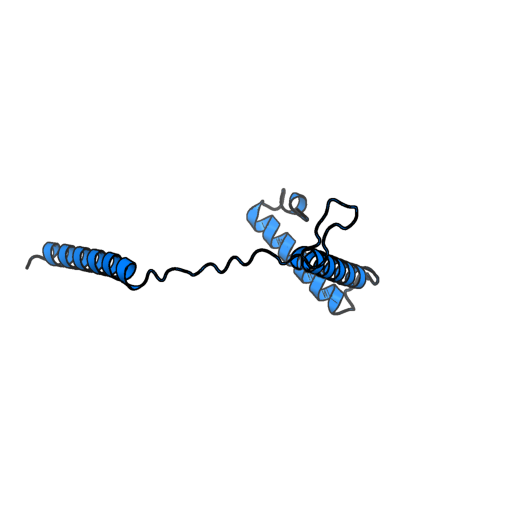 ARG A 1 81 ? -3.810 10.468 17.199 1.00 85.25 81 ARG A N 1
ATOM 620 C CA . ARG A 1 81 ? -4.237 10.707 15.808 1.00 85.25 81 ARG A CA 1
ATOM 621 C C . ARG A 1 81 ? -3.809 9.588 14.855 1.00 85.25 81 ARG A C 1
ATOM 623 O O . ARG A 1 81 ? -4.588 9.191 14.001 1.00 85.25 81 ARG A O 1
ATOM 630 N N . LEU A 1 82 ? -2.591 9.066 15.025 1.00 85.62 82 LEU A N 1
ATOM 631 C CA . LEU A 1 82 ? -2.060 7.987 14.183 1.00 85.62 82 LEU A CA 1
ATOM 632 C C . LEU A 1 82 ? -2.836 6.681 14.359 1.00 85.62 82 LEU A C 1
ATOM 634 O O . LEU A 1 82 ? -3.188 6.052 13.370 1.00 85.62 82 LEU A O 1
ATOM 638 N N . TYR A 1 83 ? -3.145 6.302 15.601 1.00 86.38 83 TYR A N 1
ATOM 639 C CA . TYR A 1 83 ? -3.965 5.122 15.865 1.00 86.38 83 TYR A CA 1
ATOM 640 C C . TYR A 1 83 ? -5.376 5.292 15.290 1.00 86.38 83 TYR A C 1
ATOM 642 O O . TYR A 1 83 ? -5.862 4.388 14.628 1.00 86.38 83 TYR A O 1
ATOM 650 N N . GLY A 1 84 ? -5.995 6.469 15.456 1.00 89.19 84 GLY A N 1
ATOM 651 C CA . GLY A 1 84 ? -7.318 6.754 14.887 1.00 89.19 84 GLY A CA 1
ATOM 652 C C . GLY A 1 84 ? -7.366 6.644 13.359 1.00 89.19 84 GLY A C 1
ATOM 653 O O . GLY A 1 84 ? -8.307 6.068 12.821 1.00 89.19 84 GLY A O 1
ATOM 654 N N . LEU A 1 85 ? -6.337 7.135 12.658 1.00 90.38 85 LEU A N 1
ATOM 655 C CA . LEU A 1 85 ? -6.237 6.977 11.203 1.00 90.38 85 LEU A CA 1
ATOM 656 C C . LEU A 1 85 ? -6.096 5.506 10.799 1.00 90.38 85 LEU A C 1
ATOM 658 O O . LEU A 1 85 ? -6.805 5.052 9.905 1.00 90.38 85 LEU A O 1
ATOM 662 N N . VAL A 1 86 ? -5.222 4.753 11.470 1.00 89.88 86 VAL A N 1
ATOM 663 C CA . VAL A 1 86 ? -5.010 3.328 11.172 1.00 89.88 86 VAL A CA 1
ATOM 664 C C . VAL A 1 86 ? -6.270 2.509 11.460 1.00 89.88 86 VAL A C 1
ATOM 666 O O .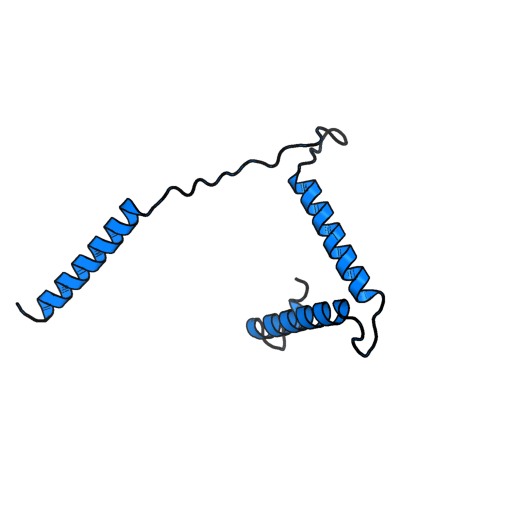 VAL A 1 86 ? -6.661 1.697 10.629 1.00 89.88 86 VAL A O 1
ATOM 669 N N . GLU A 1 87 ? -6.959 2.778 12.569 1.00 89.44 87 GLU A N 1
ATOM 670 C CA . GLU A 1 87 ? -8.239 2.150 12.910 1.00 89.44 87 GLU A CA 1
ATOM 671 C C . GLU A 1 87 ? -9.309 2.451 11.852 1.00 89.44 87 GLU A C 1
ATOM 673 O O . GLU A 1 87 ? -9.996 1.542 11.393 1.00 89.44 87 GLU A O 1
ATOM 678 N N . SER A 1 88 ? -9.417 3.708 11.400 1.00 91.94 88 SER A N 1
ATOM 679 C CA . SER A 1 88 ? -10.363 4.068 10.335 1.00 91.94 88 SER A CA 1
ATOM 680 C C . SER A 1 88 ? -10.044 3.382 9.006 1.00 91.94 88 SER A C 1
ATOM 682 O O . SER A 1 88 ? -10.959 2.957 8.305 1.00 91.94 88 SER A O 1
ATOM 684 N N . LEU A 1 89 ? -8.757 3.222 8.679 1.00 92.19 89 LEU A N 1
ATOM 685 C CA . LEU A 1 89 ? -8.310 2.550 7.463 1.00 92.19 89 LEU A CA 1
ATOM 686 C C . LEU A 1 89 ? -8.635 1.053 7.512 1.00 92.19 89 LEU A C 1
ATOM 688 O O . LEU A 1 89 ? -9.183 0.516 6.555 1.00 92.19 89 LEU A O 1
ATOM 692 N N . ILE A 1 9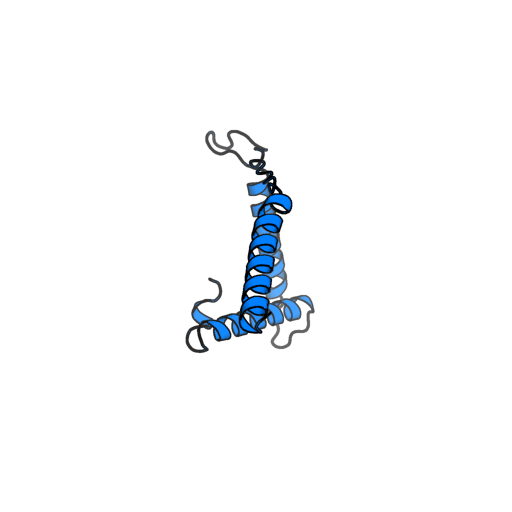0 ? -8.331 0.388 8.629 1.00 90.50 90 ILE A N 1
ATOM 693 C CA . ILE A 1 90 ? -8.642 -1.032 8.838 1.00 90.50 90 ILE A CA 1
ATOM 694 C C . ILE A 1 90 ? -10.158 -1.251 8.850 1.00 90.50 90 ILE A C 1
ATOM 696 O O . ILE A 1 90 ? -10.643 -2.216 8.263 1.00 90.50 90 ILE A O 1
ATOM 700 N N . GLY A 1 91 ? -10.914 -0.345 9.474 1.00 91.81 91 GLY A N 1
ATOM 701 C CA . GLY A 1 91 ? -12.370 -0.386 9.459 1.00 91.81 91 GLY A CA 1
ATOM 702 C C . GLY A 1 91 ? -12.934 -0.287 8.045 1.00 91.81 91 GLY A C 1
ATOM 703 O O . GLY A 1 91 ? -13.727 -1.133 7.651 1.00 91.81 91 GLY A O 1
ATOM 704 N N . TRP A 1 92 ? -12.442 0.664 7.250 1.00 92.75 92 TRP A N 1
ATOM 705 C CA . TRP A 1 92 ? -12.818 0.789 5.844 1.00 92.75 92 TRP A CA 1
ATOM 706 C C . TRP A 1 92 ? -12.456 -0.456 5.018 1.00 92.75 92 TRP A C 1
ATOM 708 O O . TRP A 1 92 ? -13.265 -0.906 4.211 1.00 92.75 92 TRP A O 1
ATOM 718 N N . LEU A 1 93 ? -11.277 -1.051 5.236 1.00 92.31 93 LEU A N 1
ATOM 719 C CA . LEU A 1 93 ? -10.868 -2.288 4.557 1.00 92.31 93 LEU A CA 1
ATOM 720 C C . LEU A 1 93 ? -11.776 -3.473 4.904 1.00 92.31 93 LEU A C 1
ATOM 722 O O . LEU A 1 93 ? -12.102 -4.270 4.027 1.00 92.31 93 LEU A O 1
ATOM 726 N N . ARG A 1 94 ? -12.205 -3.585 6.164 1.00 91.50 94 ARG A N 1
ATOM 727 C CA . ARG A 1 94 ? -13.193 -4.583 6.588 1.00 91.50 94 ARG A CA 1
ATOM 728 C C . ARG A 1 94 ? -14.524 -4.369 5.884 1.00 91.50 94 ARG A C 1
ATOM 730 O O . ARG A 1 94 ? -15.038 -5.317 5.302 1.00 91.50 94 ARG A O 1
ATOM 737 N N . ASP A 1 95 ? -15.043 -3.147 5.887 1.00 92.56 95 ASP A N 1
ATOM 738 C CA . ASP A 1 95 ? -16.330 -2.845 5.259 1.00 92.56 95 ASP A CA 1
ATOM 739 C C . ASP A 1 95 ? -16.272 -3.113 3.742 1.00 92.56 95 ASP A C 1
ATOM 741 O O . ASP A 1 95 ? -17.209 -3.660 3.157 1.00 92.56 95 ASP A O 1
ATOM 745 N N . LEU A 1 96 ? -15.133 -2.819 3.104 1.00 92.19 96 LEU A N 1
ATOM 746 C CA . LEU A 1 96 ? -14.867 -3.173 1.711 1.00 92.19 96 LEU A CA 1
ATOM 747 C C . LEU A 1 96 ? -14.864 -4.696 1.502 1.00 92.19 96 LEU A C 1
ATOM 749 O O . LEU A 1 96 ? -15.546 -5.186 0.600 1.00 92.19 96 LEU A O 1
ATOM 753 N N . ALA A 1 97 ? -14.152 -5.455 2.336 1.00 90.75 97 ALA A N 1
ATOM 754 C CA . ALA A 1 97 ? -14.098 -6.913 2.238 1.00 90.75 97 ALA A CA 1
ATOM 755 C C . ALA A 1 97 ? -15.480 -7.556 2.447 1.00 90.75 97 ALA A C 1
ATOM 757 O O . ALA A 1 97 ? -15.879 -8.444 1.691 1.00 90.75 97 ALA A O 1
ATOM 758 N N . GLU A 1 98 ? -16.250 -7.071 3.420 1.00 92.00 98 GLU A N 1
ATOM 759 C CA . GLU A 1 98 ? -17.628 -7.502 3.660 1.00 92.00 98 GLU A CA 1
ATOM 760 C C . GLU A 1 98 ? -18.556 -7.134 2.495 1.00 92.00 98 GLU A C 1
ATOM 762 O O . GLU A 1 98 ? -19.422 -7.934 2.140 1.00 92.00 98 GLU A O 1
ATOM 767 N N . SER A 1 99 ? -18.352 -5.980 1.847 1.00 91.31 99 SER A N 1
ATOM 768 C CA . SER A 1 99 ? -19.139 -5.577 0.674 1.00 91.31 99 SER A CA 1
ATOM 769 C C . SER A 1 99 ? -18.930 -6.494 -0.538 1.00 91.31 99 SER A C 1
ATOM 771 O O . SER A 1 99 ? -19.859 -6.704 -1.316 1.00 91.31 99 SER A O 1
ATOM 773 N N . MET A 1 100 ? -17.731 -7.069 -0.692 1.00 90.81 100 MET A N 1
ATOM 774 C CA . MET A 1 100 ? -17.380 -7.923 -1.832 1.00 90.81 100 MET A CA 1
ATOM 775 C C . MET A 1 100 ? -17.653 -9.409 -1.569 1.00 90.81 100 MET A C 1
ATOM 777 O O . MET A 1 100 ? -18.165 -10.104 -2.443 1.00 90.81 100 MET A O 1
ATOM 781 N N . ALA A 1 101 ? -17.306 -9.907 -0.379 1.00 88.31 101 ALA A N 1
ATOM 782 C CA . ALA A 1 101 ? -17.372 -11.329 -0.030 1.00 88.31 101 ALA A CA 1
ATOM 783 C C . ALA A 1 101 ? -18.577 -11.704 0.854 1.00 88.31 101 ALA A C 1
ATOM 785 O O . ALA A 1 101 ? -18.830 -12.886 1.108 1.00 88.31 101 ALA A O 1
ATOM 786 N N . GLY A 1 102 ? -19.324 -10.710 1.337 1.00 87.94 102 GLY A N 1
ATOM 787 C CA . GLY A 1 102 ? -20.368 -10.877 2.340 1.00 87.94 102 GLY A CA 1
ATOM 788 C C . GLY A 1 102 ? -19.810 -10.989 3.762 1.00 87.94 102 GLY A C 1
ATOM 789 O O . GLY A 1 102 ? -18.684 -11.433 3.987 1.00 87.94 102 GLY A O 1
ATOM 790 N N . VAL A 1 103 ? -20.641 -10.646 4.751 1.00 84.81 103 VAL A N 1
ATOM 791 C CA . VAL A 1 103 ? -20.278 -10.586 6.185 1.00 84.81 103 VAL A CA 1
ATOM 792 C C . VAL A 1 103 ? -19.679 -11.900 6.706 1.00 84.81 103 VAL A C 1
ATOM 794 O O . VAL A 1 103 ? -18.788 -11.901 7.547 1.00 84.81 103 VAL A O 1
ATOM 797 N N . LYS A 1 104 ? -20.125 -13.047 6.174 1.00 84.75 104 LYS A N 1
ATOM 798 C CA . LYS A 1 104 ? -19.637 -14.368 6.598 1.00 84.75 104 LYS A CA 1
ATOM 799 C C . LYS A 1 104 ? -18.175 -14.625 6.212 1.00 84.75 104 LYS A C 1
ATOM 801 O O . LYS A 1 104 ? -17.491 -15.344 6.933 1.00 84.75 104 LYS A O 1
ATOM 806 N N . TRP A 1 105 ? -17.720 -14.082 5.083 1.00 83.25 105 TRP A N 1
ATOM 807 C CA . TRP A 1 105 ? -16.399 -14.379 4.521 1.00 83.25 105 TRP A CA 1
ATOM 808 C C . TRP A 1 105 ? -15.453 -13.174 4.504 1.00 83.25 105 TRP A C 1
ATOM 810 O O . TRP A 1 105 ? -14.250 -13.370 4.364 1.00 83.25 105 TRP A O 1
ATOM 820 N N . GLY A 1 106 ? -15.948 -11.947 4.702 1.00 79.88 106 GLY A N 1
ATOM 821 C CA . GLY A 1 106 ? -15.147 -10.717 4.653 1.00 79.88 106 GLY A CA 1
ATOM 822 C C . GLY A 1 106 ? -13.923 -10.730 5.576 1.00 79.88 106 GLY A C 1
ATOM 823 O O . GLY A 1 106 ? -12.837 -10.331 5.165 1.00 79.88 106 GLY A O 1
ATOM 824 N N . HIS A 1 107 ? -14.047 -11.283 6.787 1.00 80.69 107 HIS A N 1
ATOM 825 C CA . HIS A 1 107 ? -12.921 -11.381 7.726 1.00 80.69 107 HIS A CA 1
ATOM 826 C C . HIS A 1 107 ? -11.856 -12.410 7.327 1.00 80.69 107 HIS A C 1
ATOM 828 O O . HIS A 1 107 ? -10.736 -12.330 7.815 1.00 80.69 107 HIS A O 1
ATOM 834 N N . THR A 1 108 ? -12.183 -13.380 6.469 1.00 83.62 108 THR A N 1
ATOM 835 C CA . THR A 1 108 ? -11.225 -14.396 6.005 1.00 83.62 108 THR A CA 1
ATOM 836 C C . THR A 1 108 ? -10.246 -13.822 4.984 1.00 83.62 108 THR A C 1
ATOM 838 O O . THR A 1 108 ? -9.127 -14.311 4.883 1.00 83.62 108 THR A O 1
ATOM 841 N N . PHE A 1 109 ? -10.652 -12.785 4.245 1.00 80.06 109 PHE A N 1
ATOM 842 C CA . PHE A 1 109 ? -9.832 -12.150 3.212 1.00 80.06 109 PHE A CA 1
ATOM 843 C C . PHE A 1 109 ? -8.887 -11.075 3.750 1.00 80.06 109 PHE A C 1
ATOM 845 O O . PHE A 1 109 ? -7.980 -10.669 3.044 1.00 80.06 109 PHE A O 1
ATOM 852 N N . LEU A 1 110 ? -9.036 -10.622 4.994 1.00 83.62 110 LEU A N 1
ATOM 853 C CA . LEU A 1 110 ? -8.028 -9.775 5.634 1.00 83.62 110 LEU A CA 1
ATOM 854 C C . LEU A 1 110 ? -7.009 -10.673 6.351 1.00 83.62 110 LEU A C 1
ATOM 856 O O . LEU A 1 110 ? -7.438 -11.541 7.113 1.00 83.62 110 LEU A O 1
ATOM 860 N N . PRO A 1 111 ? -5.680 -10.493 6.185 1.00 71.06 111 PRO A N 1
ATOM 861 C CA . PRO A 1 111 ? -4.941 -9.408 5.515 1.00 71.06 111 PRO A CA 1
ATOM 862 C C . PRO A 1 111 ? -4.412 -9.771 4.101 1.00 71.06 111 PRO A C 1
ATOM 864 O O . PRO A 1 111 ? -3.298 -9.375 3.755 1.00 71.06 111 PRO A O 1
ATOM 867 N N . LEU A 1 112 ? -5.149 -10.596 3.351 1.00 59.69 112 LEU A N 1
ATOM 868 C CA . LEU A 1 112 ? -4.688 -11.360 2.182 1.00 59.69 112 LEU A CA 1
ATOM 869 C C . LEU A 1 112 ? -4.798 -10.611 0.847 1.00 59.69 112 LEU A C 1
ATOM 871 O O . LEU A 1 112 ? -5.753 -9.825 0.664 1.00 59.69 112 LEU A O 1
#